Protein AF-A0A0R0BUF7-F1 (afdb_monomer_lite)

Foldseek 3Di:
DPPQFDAQVRLLVQLLVVCDQPQKDKDFQCSSGPPQFFKWAWADDCFTWTWTAGPNDTDIYTHHQQREEEPDPPDPFGRHGHMDGRGAMWMWGFPDDDSSGYIYITHDDPPPVVVVVPPPD

Structure (mmCIF, N/CA/C/O backbone):
data_AF-A0A0R0BUF7-F1
#
_entry.id   AF-A0A0R0BUF7-F1
#
loop_
_atom_site.group_PDB
_atom_site.id
_atom_site.type_symbol
_atom_site.label_atom_id
_atom_site.label_alt_id
_atom_site.label_comp_id
_atom_site.label_asym_id
_atom_site.label_entity_id
_atom_site.label_seq_id
_atom_site.pdbx_PDB_ins_code
_atom_site.Cartn_x
_atom_site.Cartn_y
_atom_site.Cartn_z
_atom_site.occupancy
_atom_site.B_iso_or_equiv
_atom_site.auth_seq_id
_atom_site.auth_comp_id
_atom_site.auth_asym_id
_atom_site.auth_atom_id
_atom_site.pdbx_PDB_model_num
ATOM 1 N N . MET A 1 1 ? -28.349 1.961 -2.307 1.00 34.19 1 MET A N 1
ATOM 2 C CA . MET A 1 1 ? -27.331 2.283 -3.328 1.00 34.19 1 MET A CA 1
ATOM 3 C C . MET A 1 1 ? -26.181 1.330 -3.087 1.00 34.19 1 MET A C 1
ATOM 5 O O . MET A 1 1 ? -25.738 1.258 -1.953 1.00 34.19 1 MET A O 1
ATOM 9 N N . SER A 1 2 ? -25.799 0.508 -4.063 1.00 35.16 2 SER A N 1
ATOM 10 C CA . SER A 1 2 ? -24.723 -0.471 -3.878 1.00 35.16 2 SER A CA 1
ATOM 11 C C . SER A 1 2 ? -23.388 0.262 -3.839 1.00 35.16 2 SER A C 1
ATOM 13 O O . SER A 1 2 ? -22.880 0.675 -4.879 1.00 35.16 2 SER A O 1
ATOM 15 N N . GLU A 1 3 ? -22.857 0.452 -2.638 1.00 39.28 3 GLU A N 1
ATOM 16 C CA . GLU A 1 3 ? -21.521 0.985 -2.388 1.00 39.28 3 GLU A CA 1
ATOM 17 C C . GLU A 1 3 ? -20.510 -0.084 -2.810 1.00 39.28 3 GLU A C 1
ATOM 19 O O . GLU A 1 3 ? -20.038 -0.894 -2.022 1.00 39.28 3 GLU A O 1
ATOM 24 N N . ARG A 1 4 ? -20.260 -0.174 -4.120 1.00 50.28 4 ARG A N 1
ATOM 25 C CA . ARG A 1 4 ? -19.144 -0.965 -4.634 1.00 50.28 4 ARG A CA 1
ATOM 26 C C . ARG A 1 4 ? -17.874 -0.305 -4.109 1.00 50.28 4 ARG A C 1
ATOM 28 O O . ARG A 1 4 ? -17.652 0.871 -4.384 1.00 50.28 4 ARG A O 1
ATOM 35 N N . GLY A 1 5 ? -17.067 -1.060 -3.364 1.00 54.12 5 GLY A N 1
ATOM 36 C CA . GLY A 1 5 ? -15.704 -0.660 -3.022 1.00 54.12 5 GLY A CA 1
ATOM 37 C C . GLY A 1 5 ? -14.903 -0.212 -4.256 1.00 54.12 5 GLY A C 1
ATOM 38 O O . GLY A 1 5 ? -15.312 -0.502 -5.386 1.00 54.12 5 GLY A O 1
ATOM 39 N N . PRO A 1 6 ? -13.787 0.512 -4.059 1.00 65.69 6 PRO A N 1
ATOM 40 C CA . PRO A 1 6 ? -13.044 1.123 -5.159 1.00 65.69 6 PRO A CA 1
ATOM 41 C C . PRO A 1 6 ? -12.616 0.056 -6.166 1.00 65.69 6 PRO A C 1
ATOM 43 O O . PRO A 1 6 ? -12.141 -0.998 -5.764 1.00 65.69 6 PRO A O 1
ATOM 46 N N . ASP A 1 7 ? -12.762 0.303 -7.469 1.00 80.38 7 ASP A N 1
ATOM 47 C CA . ASP A 1 7 ? -12.134 -0.570 -8.461 1.00 80.38 7 ASP A CA 1
ATOM 48 C C . ASP A 1 7 ? -10.599 -0.433 -8.412 1.00 80.38 7 ASP A C 1
ATOM 50 O O . ASP A 1 7 ? -10.050 0.539 -7.881 1.00 80.38 7 ASP A O 1
ATOM 54 N N . SER A 1 8 ? -9.886 -1.419 -8.965 1.00 84.75 8 SER A N 1
ATOM 55 C CA . SER A 1 8 ? -8.419 -1.471 -8.912 1.00 84.75 8 SER A CA 1
ATOM 56 C C . SER A 1 8 ? -7.742 -0.205 -9.454 1.00 84.75 8 SER A C 1
ATOM 58 O O . SER A 1 8 ? -6.700 0.189 -8.936 1.00 84.75 8 SER A O 1
ATOM 60 N N . ASN A 1 9 ? -8.305 0.442 -10.480 1.00 87.75 9 ASN A N 1
ATOM 61 C CA . ASN A 1 9 ? -7.702 1.631 -11.081 1.00 87.75 9 ASN A CA 1
ATOM 62 C C . ASN A 1 9 ? -7.892 2.857 -10.180 1.00 87.75 9 ASN A C 1
ATOM 64 O O . ASN A 1 9 ? -6.941 3.606 -9.956 1.00 87.75 9 ASN A O 1
ATOM 68 N N . GLY A 1 10 ? -9.089 3.026 -9.610 1.00 88.31 10 GLY A N 1
ATOM 69 C CA . GLY A 1 10 ? -9.360 4.067 -8.618 1.00 88.31 10 GLY A CA 1
ATOM 70 C C . GLY A 1 10 ? -8.433 3.964 -7.405 1.00 88.31 10 GLY A C 1
ATOM 71 O O . GLY A 1 10 ? -7.847 4.964 -6.990 1.00 88.31 10 GLY A O 1
ATOM 72 N N . PHE A 1 11 ? -8.214 2.747 -6.896 1.00 90.00 11 PHE A N 1
ATOM 73 C CA . PHE A 1 11 ? -7.291 2.522 -5.782 1.00 90.00 11 PHE A CA 1
ATOM 74 C C . PHE A 1 11 ? -5.840 2.896 -6.133 1.00 90.00 11 PHE A C 1
ATOM 76 O O . PHE A 1 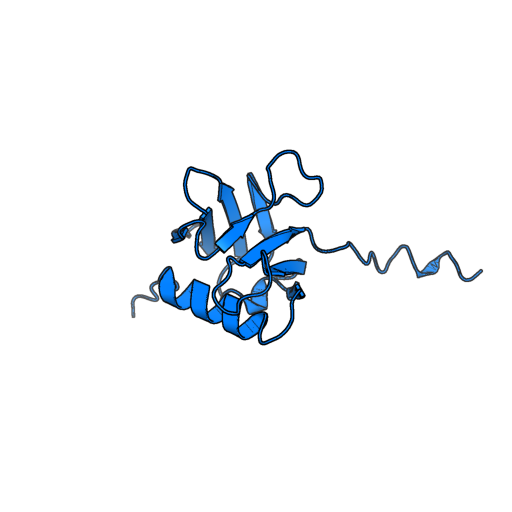11 ? -5.175 3.592 -5.369 1.00 90.00 11 PHE A O 1
ATOM 83 N N . VAL A 1 12 ? -5.349 2.506 -7.314 1.00 91.94 12 VAL A N 1
ATOM 84 C CA . VAL A 1 12 ? -3.993 2.867 -7.770 1.00 91.94 12 VAL A CA 1
ATOM 85 C C . VAL A 1 12 ? -3.818 4.383 -7.850 1.00 91.94 12 VAL A C 1
ATOM 87 O O . VAL A 1 12 ? -2.797 4.904 -7.397 1.00 91.94 12 VAL A O 1
ATOM 90 N N . GLN A 1 13 ? -4.799 5.098 -8.404 1.00 92.12 13 GLN A N 1
ATOM 91 C CA . GLN A 1 13 ? -4.742 6.558 -8.503 1.00 92.12 13 GLN A CA 1
ATOM 92 C C . GLN A 1 13 ? -4.738 7.221 -7.123 1.00 92.12 13 GLN A C 1
ATOM 94 O O . GLN A 1 13 ? -3.956 8.146 -6.901 1.00 92.12 13 GLN A O 1
ATOM 99 N N . GLN A 1 14 ? -5.526 6.706 -6.174 1.00 92.81 14 GLN A N 1
ATOM 100 C CA . GLN A 1 14 ? -5.506 7.176 -4.789 1.00 92.81 14 GLN A CA 1
ATOM 101 C C . GLN A 1 14 ? -4.119 6.995 -4.158 1.00 92.81 14 GLN A C 1
ATOM 103 O O . GLN A 1 14 ? -3.560 7.947 -3.618 1.00 92.81 14 GLN A O 1
ATOM 108 N N . VAL A 1 15 ? -3.509 5.812 -4.285 1.00 94.25 15 VAL A N 1
ATOM 109 C CA . VAL A 1 15 ? -2.160 5.541 -3.750 1.00 94.25 15 VAL A CA 1
ATOM 110 C C . VAL A 1 15 ? -1.113 6.467 -4.378 1.00 94.25 15 VAL A C 1
ATOM 112 O O . VAL A 1 15 ? -0.268 7.020 -3.671 1.00 94.25 15 VAL A O 1
ATOM 115 N N . ARG A 1 16 ? -1.182 6.692 -5.698 1.00 94.00 16 ARG A N 1
ATOM 116 C CA . ARG A 1 16 ? -0.297 7.635 -6.403 1.00 94.00 16 ARG A CA 1
ATOM 117 C C . ARG A 1 16 ? -0.495 9.072 -5.926 1.00 94.00 16 ARG A C 1
ATOM 119 O O . ARG A 1 16 ? 0.494 9.767 -5.720 1.00 94.00 16 ARG A O 1
ATOM 126 N N . SER A 1 17 ? -1.737 9.502 -5.720 1.00 94.62 17 SER A N 1
ATOM 127 C CA . SER A 1 17 ? -2.060 10.833 -5.195 1.00 94.62 17 SER A CA 1
ATOM 128 C C . SER A 1 17 ? -1.513 11.032 -3.779 1.00 94.62 17 SER A C 1
ATOM 130 O O . SER A 1 17 ? -0.885 12.052 -3.498 1.00 94.62 17 SER A O 1
ATOM 132 N N . VAL A 1 18 ? -1.667 10.027 -2.911 1.00 95.19 18 VAL A N 1
ATOM 133 C CA . VAL A 1 18 ? -1.154 10.049 -1.534 1.00 95.19 18 VAL A CA 1
ATOM 134 C C . VAL A 1 18 ? 0.375 10.111 -1.500 1.00 95.19 18 VAL A C 1
ATOM 136 O O . VAL A 1 18 ? 0.938 10.885 -0.720 1.00 95.19 18 VAL A O 1
ATOM 139 N N . LEU A 1 19 ? 1.065 9.345 -2.350 1.00 95.25 19 LEU A N 1
ATOM 140 C CA . LEU A 1 19 ? 2.523 9.429 -2.476 1.00 95.25 19 LEU A CA 1
ATOM 141 C C . LEU A 1 19 ? 2.966 10.782 -3.068 1.00 95.25 19 LEU A C 1
ATOM 143 O O . LEU A 1 19 ? 3.926 11.391 -2.590 1.00 95.25 19 LEU A O 1
ATOM 147 N N . GLY A 1 20 ? 2.247 11.272 -4.078 1.00 93.38 20 GLY A N 1
ATOM 148 C CA . GLY A 1 20 ? 2.548 12.509 -4.790 1.00 93.38 20 GLY A CA 1
ATOM 149 C C . GLY A 1 20 ? 3.893 12.452 -5.520 1.00 93.38 20 GLY A C 1
ATOM 150 O O . GLY A 1 20 ? 4.261 11.452 -6.146 1.00 93.38 20 GLY A O 1
ATOM 151 N N . GLU A 1 21 ? 4.652 13.543 -5.439 1.00 91.50 21 GLU A N 1
ATOM 152 C CA . GLU A 1 21 ? 5.984 13.648 -6.051 1.00 91.50 21 GLU A CA 1
ATOM 153 C C . GLU A 1 21 ? 7.083 12.974 -5.213 1.00 91.50 21 GLU A C 1
ATOM 155 O O . GLU A 1 21 ? 8.191 12.758 -5.702 1.00 91.50 21 GLU A O 1
ATOM 160 N N . GLN A 1 22 ? 6.776 12.578 -3.973 1.00 92.31 22 GLN A N 1
ATOM 161 C CA . GLN A 1 22 ? 7.747 11.980 -3.062 1.00 92.31 22 GLN A CA 1
ATOM 162 C C . GLN A 1 22 ? 8.190 10.593 -3.541 1.00 92.31 22 GLN A C 1
ATOM 164 O O . GLN A 1 22 ? 7.434 9.837 -4.153 1.00 92.31 22 GLN A O 1
ATOM 169 N N . THR A 1 23 ? 9.437 10.236 -3.241 1.00 92.38 23 THR A N 1
ATOM 170 C CA . THR A 1 23 ? 9.975 8.895 -3.515 1.00 92.38 23 THR A CA 1
ATOM 171 C C . THR A 1 23 ? 9.499 7.869 -2.495 1.00 92.38 23 THR A C 1
ATOM 173 O O . THR A 1 23 ? 9.387 6.690 -2.823 1.00 92.38 23 THR A O 1
ATOM 176 N N . GLN A 1 24 ? 9.190 8.311 -1.276 1.00 94.75 24 GLN A N 1
ATOM 177 C CA . GLN A 1 24 ? 8.582 7.501 -0.232 1.00 94.75 24 GLN A CA 1
ATOM 178 C C . GLN A 1 24 ? 7.738 8.356 0.710 1.00 94.75 24 GLN A C 1
ATOM 180 O O . GLN A 1 24 ? 8.009 9.545 0.873 1.00 94.75 24 GLN A O 1
ATOM 185 N N . ARG A 1 25 ? 6.742 7.744 1.347 1.00 95.12 25 ARG A N 1
ATOM 186 C CA . ARG A 1 25 ? 5.890 8.390 2.346 1.00 95.12 25 ARG A CA 1
ATOM 187 C C . ARG A 1 25 ? 5.278 7.351 3.279 1.00 95.12 25 ARG A C 1
ATOM 189 O O . ARG A 1 25 ? 4.765 6.343 2.806 1.00 95.12 25 ARG A O 1
ATOM 196 N N . GLU A 1 26 ? 5.283 7.617 4.580 1.00 95.56 26 GLU A N 1
ATOM 197 C CA . GLU A 1 26 ? 4.506 6.843 5.551 1.00 95.56 26 GLU A CA 1
ATOM 198 C C . GLU A 1 26 ? 3.151 7.517 5.789 1.00 95.56 26 GLU A C 1
ATOM 200 O O . GLU A 1 26 ? 3.075 8.733 5.980 1.00 95.56 26 GLU A O 1
ATOM 205 N N . VAL A 1 27 ? 2.075 6.735 5.736 1.00 93.88 27 VAL A N 1
ATOM 206 C CA . VAL A 1 27 ? 0.693 7.208 5.897 1.00 93.88 27 VAL A CA 1
ATOM 207 C C . VAL A 1 27 ? -0.145 6.171 6.637 1.00 93.88 27 VAL A C 1
ATOM 209 O O . VAL A 1 27 ? 0.142 4.980 6.520 1.00 93.88 27 VAL A O 1
ATOM 212 N N . PRO A 1 28 ? -1.190 6.581 7.372 1.00 92.62 28 PRO A N 1
ATOM 213 C CA . PRO A 1 28 ? -2.152 5.631 7.905 1.00 92.62 28 PRO A CA 1
ATOM 214 C C . PRO A 1 28 ? -2.937 4.993 6.754 1.00 92.62 28 PRO A C 1
ATOM 216 O O . PRO A 1 28 ? -3.255 5.657 5.761 1.00 92.62 28 PRO A O 1
ATOM 219 N N . VAL A 1 29 ? -3.288 3.715 6.891 1.00 91.19 29 VAL A N 1
ATOM 220 C CA . VAL A 1 29 ? -4.029 2.957 5.864 1.00 91.19 29 VAL A CA 1
ATOM 221 C C . VAL A 1 29 ? -5.359 3.624 5.499 1.00 91.19 29 VAL A C 1
ATOM 223 O O . VAL A 1 29 ? -5.763 3.602 4.336 1.00 91.19 29 VAL A O 1
ATOM 226 N N . SER A 1 30 ? -5.994 4.308 6.452 1.00 90.06 30 SER A N 1
ATOM 227 C CA . SER A 1 30 ? -7.202 5.120 6.241 1.00 90.06 30 SER A CA 1
ATOM 228 C C . SER A 1 30 ? -7.068 6.268 5.225 1.00 90.06 30 SER A C 1
ATOM 230 O O . SER A 1 30 ? -8.082 6.832 4.828 1.00 90.06 30 SER A O 1
ATOM 232 N N . GLN A 1 31 ? -5.858 6.629 4.779 1.00 91.88 31 GLN A N 1
ATOM 233 C CA . GLN A 1 31 ? -5.669 7.568 3.660 1.00 91.88 31 GLN A CA 1
ATOM 234 C C . GLN A 1 31 ? -5.672 6.884 2.285 1.00 91.88 31 GLN A C 1
ATOM 236 O O . GLN A 1 31 ? -5.839 7.555 1.265 1.00 91.88 31 GLN A O 1
ATOM 241 N N . LEU A 1 32 ? -5.467 5.566 2.233 1.00 90.69 32 LEU A N 1
ATOM 242 C CA . LEU A 1 32 ? -5.425 4.794 0.986 1.00 90.69 32 LEU A CA 1
ATOM 243 C C . LEU A 1 32 ? -6.799 4.265 0.593 1.00 90.69 32 LEU A C 1
ATOM 245 O O . LEU A 1 32 ? -7.096 4.110 -0.589 1.00 90.69 32 LEU A O 1
ATOM 249 N N . VAL A 1 33 ? -7.621 3.972 1.595 1.00 82.31 33 VAL A N 1
ATOM 250 C CA . VAL A 1 33 ? -8.955 3.405 1.447 1.00 82.31 33 VAL A CA 1
ATOM 251 C C . VAL A 1 33 ? -9.905 4.184 2.352 1.00 82.31 33 VAL A C 1
ATOM 253 O O . VAL A 1 33 ? -9.518 4.599 3.442 1.00 82.31 33 VAL A O 1
ATOM 256 N N . ASP A 1 34 ? -11.147 4.361 1.904 1.00 73.38 34 ASP A N 1
ATOM 257 C CA . ASP A 1 34 ? -12.214 5.055 2.628 1.00 73.38 34 ASP A CA 1
ATOM 258 C C . ASP A 1 34 ? -12.400 4.581 4.086 1.00 73.38 34 ASP A C 1
ATOM 260 O O . ASP A 1 34 ? -11.970 3.498 4.511 1.00 73.38 34 ASP A O 1
ATOM 264 N N . ALA A 1 35 ? -13.086 5.408 4.876 1.00 64.69 35 ALA A N 1
ATOM 265 C CA . ALA A 1 35 ? -13.284 5.185 6.284 1.00 64.69 35 ALA A CA 1
ATOM 266 C C . ALA A 1 35 ? -14.137 3.966 6.691 1.00 64.69 35 ALA A C 1
ATOM 268 O O . ALA A 1 35 ? -14.241 3.658 7.878 1.00 64.69 35 ALA A O 1
ATOM 269 N N . ARG A 1 36 ? -14.698 3.247 5.722 1.00 76.19 36 ARG A N 1
ATOM 270 C CA . ARG A 1 36 ? -15.620 2.133 5.962 1.00 76.19 36 ARG A CA 1
ATOM 271 C C . ARG A 1 36 ? -14.987 0.750 6.132 1.00 76.19 36 ARG A C 1
ATOM 273 O O . ARG A 1 36 ? -15.640 -0.152 6.633 1.00 76.19 36 ARG A O 1
ATOM 280 N N . TRP A 1 37 ? -13.725 0.573 5.753 1.00 79.19 37 TRP A N 1
ATOM 281 C CA . TRP A 1 37 ? -13.046 -0.733 5.768 1.00 79.19 37 TRP A CA 1
ATOM 282 C C . TRP A 1 37 ? -12.292 -0.964 7.064 1.00 79.19 37 TRP A C 1
ATOM 284 O O . TRP A 1 37 ? -11.590 -0.064 7.486 1.00 79.19 37 TRP A O 1
ATOM 294 N N . GLU A 1 38 ? -12.352 -2.144 7.659 1.00 82.25 38 GLU A N 1
ATOM 295 C CA . GLU A 1 38 ? -11.648 -2.504 8.896 1.00 82.25 38 GLU A CA 1
ATOM 296 C C . GLU A 1 38 ? -10.193 -2.907 8.642 1.00 82.25 38 GLU A C 1
ATOM 298 O O . GLU A 1 38 ? -9.293 -2.466 9.355 1.00 82.25 38 GLU A O 1
ATOM 303 N N . GLN A 1 39 ? -9.949 -3.712 7.604 1.00 88.75 39 GLN A N 1
ATOM 304 C CA . GLN A 1 39 ? -8.625 -4.270 7.325 1.00 88.75 39 GLN A CA 1
ATOM 305 C C . GLN A 1 39 ? -8.274 -4.225 5.839 1.00 88.75 39 GLN A C 1
ATOM 307 O O . GLN A 1 39 ? -9.131 -4.423 4.975 1.00 88.75 39 GLN A O 1
ATOM 312 N N . LEU A 1 40 ? -6.984 -4.030 5.562 1.00 91.06 40 LEU A N 1
ATOM 313 C CA . LEU A 1 40 ? -6.369 -4.154 4.245 1.00 91.06 40 LEU A CA 1
ATOM 314 C C . LEU A 1 40 ? -5.324 -5.273 4.282 1.00 91.06 40 LEU A C 1
ATOM 316 O O . LEU A 1 40 ? -4.231 -5.081 4.814 1.00 91.06 40 LEU A O 1
ATOM 320 N N . CYS A 1 41 ? -5.644 -6.431 3.703 1.00 92.69 41 CYS A N 1
ATOM 321 C CA . CYS A 1 41 ? -4.707 -7.552 3.595 1.00 92.69 41 CYS A CA 1
ATOM 322 C C . CYS A 1 41 ? -4.039 -7.606 2.229 1.00 92.69 41 CYS A C 1
ATOM 324 O O . CYS A 1 41 ? -4.714 -7.463 1.211 1.00 92.69 41 CYS A O 1
ATOM 326 N N . MET A 1 42 ? -2.735 -7.862 2.201 1.00 93.94 42 MET A N 1
ATOM 327 C CA . MET A 1 42 ? -1.926 -7.853 0.986 1.00 93.94 42 MET A CA 1
ATOM 328 C C . MET A 1 42 ? -1.367 -9.245 0.722 1.00 93.94 42 MET A C 1
ATOM 330 O O . MET A 1 42 ? -0.823 -9.886 1.616 1.00 93.94 42 MET A O 1
ATOM 334 N N . HIS A 1 43 ? -1.489 -9.714 -0.516 1.00 92.88 43 HIS A N 1
ATOM 335 C CA . HIS A 1 43 ? -0.934 -10.996 -0.937 1.00 92.88 43 HIS A CA 1
ATOM 336 C C . HIS A 1 43 ? -0.253 -10.867 -2.288 1.00 92.88 43 HIS A C 1
ATOM 338 O O . HIS A 1 43 ? -0.783 -10.243 -3.212 1.00 92.88 43 HIS A O 1
ATOM 344 N N . ARG A 1 44 ? 0.908 -11.499 -2.406 1.00 89.81 44 ARG A N 1
ATOM 345 C CA . ARG A 1 44 ? 1.677 -11.593 -3.635 1.00 89.81 44 ARG A CA 1
ATOM 346 C C . ARG A 1 44 ? 1.366 -12.924 -4.325 1.00 89.81 44 ARG A C 1
ATOM 348 O O . ARG A 1 44 ? 1.920 -13.958 -3.978 1.00 89.81 44 ARG A O 1
ATOM 355 N N . ASP A 1 45 ? 0.497 -12.903 -5.334 1.00 82.88 45 ASP A N 1
ATOM 356 C CA . ASP A 1 45 ? -0.010 -14.109 -6.014 1.00 82.88 45 ASP A CA 1
ATOM 357 C C . ASP A 1 45 ? 0.098 -14.035 -7.549 1.00 82.88 45 ASP A C 1
ATOM 359 O O . ASP A 1 45 ? -0.851 -14.283 -8.287 1.00 82.88 45 ASP A O 1
ATOM 363 N N . GLY A 1 46 ? 1.261 -13.622 -8.064 1.00 78.50 46 GLY A N 1
ATOM 364 C CA . GLY A 1 46 ? 1.415 -13.259 -9.486 1.00 78.50 46 GLY A CA 1
ATOM 365 C C . GLY A 1 46 ? 0.815 -11.884 -9.828 1.00 78.50 46 GLY A C 1
ATOM 366 O O . GLY A 1 46 ? 1.119 -11.317 -10.877 1.00 78.50 46 GLY A O 1
ATOM 367 N N . SER A 1 47 ? 0.044 -11.318 -8.899 1.00 85.00 47 SER A N 1
ATOM 368 C CA . SER A 1 47 ? -0.394 -9.928 -8.816 1.00 85.00 47 SER A CA 1
ATOM 369 C C . SER A 1 47 ? -0.359 -9.462 -7.356 1.00 85.00 47 SER A C 1
ATOM 371 O O . SER A 1 47 ? -0.086 -10.262 -6.458 1.00 85.00 47 SER A O 1
ATOM 373 N N . LEU A 1 48 ? -0.599 -8.175 -7.102 1.00 88.56 48 LEU A N 1
ATOM 374 C CA . LEU A 1 48 ? -0.903 -7.720 -5.752 1.00 88.56 48 LEU A CA 1
ATOM 375 C C . LEU A 1 48 ? -2.409 -7.862 -5.543 1.00 88.56 48 LEU A C 1
ATOM 377 O O . LEU A 1 48 ? -3.197 -7.105 -6.115 1.00 88.56 48 LEU A O 1
ATOM 381 N N . THR A 1 49 ? -2.794 -8.834 -4.725 1.00 90.75 49 THR A N 1
ATOM 382 C CA . THR A 1 49 ? -4.171 -8.998 -4.271 1.00 90.75 49 THR A CA 1
ATOM 383 C C . THR A 1 49 ? -4.358 -8.250 -2.956 1.00 90.75 49 THR A C 1
ATOM 385 O O . THR A 1 49 ? -3.671 -8.521 -1.973 1.00 90.75 49 THR A O 1
ATOM 388 N N . LEU A 1 50 ? -5.312 -7.322 -2.940 1.00 89.06 50 LEU A N 1
ATOM 389 C CA . LEU A 1 50 ? -5.714 -6.543 -1.778 1.00 89.06 50 LEU A CA 1
ATOM 390 C C . LEU A 1 50 ? -7.102 -6.992 -1.338 1.00 89.06 50 LEU A C 1
ATOM 392 O O . LEU A 1 50 ? -8.045 -6.967 -2.129 1.00 89.06 50 LEU A O 1
ATOM 396 N N . ASN A 1 51 ? -7.230 -7.399 -0.082 1.00 90.12 51 ASN A N 1
ATOM 397 C CA . ASN A 1 51 ? -8.514 -7.732 0.515 1.00 90.12 51 ASN A CA 1
ATOM 398 C C . ASN A 1 51 ? -8.912 -6.623 1.470 1.00 90.12 51 ASN A C 1
ATOM 400 O O . ASN A 1 51 ? -8.262 -6.421 2.492 1.00 90.12 51 ASN A O 1
ATOM 404 N N . LEU A 1 52 ? -9.979 -5.932 1.109 1.00 88.25 52 LEU A N 1
ATOM 405 C CA . LEU A 1 52 ? -10.635 -4.941 1.934 1.00 88.25 52 LEU A CA 1
ATOM 406 C C . LEU A 1 52 ? -11.764 -5.641 2.692 1.00 88.25 52 LEU A C 1
ATOM 408 O O . LEU A 1 52 ? -12.637 -6.241 2.060 1.00 88.25 52 LEU A O 1
ATOM 412 N N . ILE A 1 53 ? -11.717 -5.621 4.022 1.00 86.19 53 ILE A N 1
ATOM 413 C CA . ILE A 1 53 ? -12.722 -6.266 4.880 1.00 86.19 53 ILE A CA 1
ATOM 414 C C . ILE A 1 53 ? -13.591 -5.179 5.525 1.00 86.19 53 ILE A C 1
ATOM 416 O O . ILE A 1 53 ? -13.047 -4.323 6.211 1.00 86.19 53 ILE A O 1
ATOM 420 N N . GLU A 1 54 ? -14.904 -5.170 5.285 1.00 85.56 54 GLU A N 1
ATOM 421 C CA . GLU A 1 54 ? -15.904 -4.267 5.900 1.00 85.56 54 GLU A CA 1
ATOM 422 C C . GLU A 1 54 ? -17.016 -5.128 6.507 1.00 85.56 54 GLU A C 1
ATOM 424 O O . GLU A 1 54 ? -17.715 -5.795 5.750 1.00 85.56 54 GLU A O 1
ATOM 429 N N . LEU A 1 55 ? -17.212 -5.126 7.835 1.00 80.00 55 LEU A N 1
ATOM 430 C CA . LEU A 1 55 ? -18.320 -5.846 8.493 1.00 80.00 55 LEU A CA 1
ATOM 431 C C . LEU A 1 55 ? -18.465 -7.309 8.006 1.00 80.00 55 LEU A C 1
ATOM 433 O O . LEU A 1 55 ? -19.548 -7.734 7.597 1.00 80.00 55 LEU A O 1
ATOM 437 N N . ASP A 1 56 ? -17.350 -8.046 7.962 1.00 70.50 56 ASP A N 1
ATOM 438 C CA . ASP A 1 56 ? -17.217 -9.411 7.412 1.00 70.50 56 ASP A CA 1
ATOM 439 C C . ASP A 1 56 ? -17.428 -9.571 5.888 1.00 70.50 56 ASP A C 1
ATOM 441 O O . ASP A 1 56 ? -17.329 -10.678 5.348 1.00 70.50 56 ASP A O 1
ATOM 445 N N . GLN A 1 57 ? -17.659 -8.489 5.143 1.00 82.25 57 GLN A N 1
ATOM 446 C CA . GLN A 1 57 ? -17.667 -8.500 3.680 1.00 82.25 57 GLN A CA 1
ATOM 447 C C . GLN A 1 57 ? -16.257 -8.303 3.136 1.00 82.25 57 GLN A C 1
ATOM 449 O O . GLN A 1 57 ? -15.568 -7.334 3.449 1.00 82.25 57 GLN A O 1
ATOM 454 N N . ARG A 1 58 ? -15.829 -9.227 2.273 1.00 85.25 58 ARG A N 1
ATOM 455 C CA . ARG A 1 58 ? -14.518 -9.182 1.624 1.00 85.25 58 ARG A CA 1
ATOM 456 C C . ARG A 1 58 ? -14.632 -8.663 0.202 1.00 85.25 58 ARG A C 1
ATOM 458 O O . ARG A 1 58 ? -15.268 -9.285 -0.648 1.00 85.25 58 ARG A O 1
ATOM 465 N N . HIS A 1 59 ? -13.907 -7.591 -0.077 1.00 86.19 59 HIS A N 1
ATOM 466 C CA . HIS A 1 59 ? -13.757 -7.030 -1.410 1.00 86.19 59 HIS A CA 1
ATOM 467 C C . HIS A 1 59 ? -12.326 -7.236 -1.888 1.00 86.19 59 HIS A C 1
ATOM 469 O O . HIS A 1 59 ? -11.366 -6.869 -1.214 1.00 86.19 59 HIS A O 1
ATOM 475 N N . VAL A 1 60 ? -12.191 -7.873 -3.048 1.00 88.31 60 VAL A N 1
ATOM 476 C CA . VAL A 1 60 ? -10.896 -8.282 -3.595 1.00 88.31 60 VAL A CA 1
ATOM 477 C C . VAL A 1 60 ? -10.521 -7.361 -4.745 1.00 88.31 60 VAL A C 1
ATOM 479 O O . VAL A 1 60 ? -11.227 -7.314 -5.753 1.00 88.31 60 VAL A O 1
ATOM 482 N N . LEU A 1 61 ? -9.384 -6.683 -4.618 1.00 88.81 61 LEU A N 1
ATOM 483 C CA . LEU A 1 61 ? -8.779 -5.894 -5.685 1.00 88.81 61 LEU A CA 1
ATOM 484 C C . LEU A 1 61 ? -7.514 -6.588 -6.153 1.00 88.81 61 LEU A C 1
ATOM 486 O O . LEU A 1 61 ? -6.586 -6.795 -5.378 1.00 88.81 61 LEU A O 1
ATOM 490 N N . ARG A 1 62 ? -7.470 -6.936 -7.437 1.00 90.38 62 ARG A N 1
ATOM 491 C CA . ARG A 1 62 ? -6.245 -7.425 -8.069 1.00 90.38 62 ARG A CA 1
ATOM 492 C C . ARG A 1 62 ? -5.597 -6.290 -8.830 1.00 90.38 62 ARG A C 1
ATOM 494 O O . ARG A 1 62 ? -6.237 -5.678 -9.690 1.00 90.38 62 ARG A O 1
ATOM 501 N N . VAL A 1 63 ? -4.339 -6.023 -8.513 1.00 89.81 63 VAL A N 1
ATOM 502 C CA . VAL A 1 63 ? -3.547 -4.963 -9.128 1.00 89.81 63 VAL A CA 1
ATOM 503 C C . VAL A 1 63 ? -2.280 -5.571 -9.735 1.00 89.81 63 VAL A C 1
ATOM 505 O O . VAL A 1 63 ? -1.590 -6.343 -9.069 1.00 89.81 63 VAL A O 1
ATOM 508 N N . PRO A 1 64 ? -1.934 -5.251 -10.993 1.00 88.81 64 PRO A N 1
ATOM 509 C CA . PRO A 1 64 ? -0.685 -5.720 -11.586 1.00 88.81 64 PRO A CA 1
ATOM 510 C C . PRO A 1 64 ? 0.543 -5.184 -10.836 1.00 88.81 64 PRO A C 1
ATOM 512 O O . PRO A 1 64 ? 0.586 -4.003 -10.488 1.00 88.81 64 PRO A O 1
ATOM 515 N N . PHE A 1 65 ? 1.598 -5.999 -10.709 1.00 86.44 65 PHE A N 1
ATOM 516 C CA . PHE A 1 65 ? 2.865 -5.575 -10.086 1.00 86.44 65 PHE A CA 1
ATOM 517 C C . PHE A 1 65 ? 3.553 -4.398 -10.782 1.00 86.44 65 PHE A C 1
ATOM 519 O O . PHE A 1 65 ? 4.349 -3.700 -10.164 1.00 86.44 65 PHE A O 1
ATOM 526 N N . GLY A 1 66 ? 3.226 -4.144 -12.053 1.00 89.00 66 GLY A N 1
ATOM 527 C CA . GLY A 1 66 ? 3.680 -2.950 -12.768 1.00 89.00 66 GLY A CA 1
ATOM 528 C C . GLY A 1 66 ? 3.097 -1.638 -12.226 1.00 89.00 66 GLY A C 1
ATOM 529 O O . GLY A 1 66 ? 3.563 -0.573 -12.612 1.00 89.00 66 GLY A O 1
ATOM 530 N N . GLN A 1 67 ? 2.089 -1.696 -11.351 1.00 92.38 67 GLN A N 1
ATOM 531 C CA . GLN A 1 67 ? 1.461 -0.521 -10.749 1.00 92.38 67 GLN A CA 1
ATOM 532 C C . GLN A 1 67 ? 1.687 -0.485 -9.240 1.00 92.38 67 GLN A C 1
ATOM 534 O O . GLN A 1 67 ? 2.234 0.496 -8.745 1.00 92.38 67 GLN A O 1
ATOM 539 N N . LEU A 1 68 ? 1.314 -1.552 -8.525 1.00 93.62 68 LEU A N 1
ATOM 540 C CA . LEU A 1 68 ? 1.492 -1.681 -7.077 1.00 93.62 68 LEU A CA 1
ATOM 541 C C . LEU A 1 68 ? 2.062 -3.060 -6.736 1.00 93.62 68 LEU A C 1
ATOM 543 O O . LEU A 1 68 ? 1.701 -4.055 -7.359 1.00 93.62 68 LEU A O 1
ATOM 547 N N . THR A 1 69 ? 2.913 -3.137 -5.721 1.00 93.94 69 THR A N 1
ATOM 548 C CA . THR A 1 69 ? 3.482 -4.394 -5.215 1.00 93.94 69 THR A CA 1
ATOM 549 C C . THR A 1 69 ? 3.745 -4.295 -3.714 1.00 93.94 69 THR A C 1
ATOM 551 O O . THR A 1 69 ? 3.674 -3.217 -3.140 1.00 93.94 69 THR A O 1
ATOM 554 N N . VAL A 1 70 ? 4.088 -5.408 -3.078 1.00 94.00 70 VAL A N 1
ATOM 555 C CA . VAL A 1 70 ? 4.754 -5.435 -1.766 1.00 94.00 70 VAL A CA 1
ATOM 556 C C . VAL A 1 70 ? 6.235 -5.755 -1.948 1.00 94.00 70 VAL A C 1
ATOM 558 O O . VAL A 1 70 ? 6.644 -6.216 -3.022 1.00 94.00 70 VAL A O 1
ATOM 561 N N . SER A 1 71 ? 7.038 -5.493 -0.917 1.00 89.25 71 SER A N 1
ATOM 562 C CA . SER A 1 71 ? 8.424 -5.969 -0.865 1.00 89.25 71 SER A CA 1
ATOM 563 C C . SER A 1 71 ? 8.502 -7.499 -0.901 1.00 89.25 71 SER A C 1
ATOM 565 O O . SER A 1 71 ? 7.541 -8.184 -0.549 1.00 89.25 71 SER A O 1
ATOM 567 N N . ASP A 1 72 ? 9.647 -8.031 -1.345 1.00 85.12 72 ASP A N 1
ATOM 568 C CA . ASP A 1 72 ? 9.899 -9.478 -1.418 1.00 85.12 72 ASP A CA 1
ATOM 569 C C . ASP A 1 72 ? 9.529 -10.168 -0.099 1.00 85.12 72 ASP A C 1
ATOM 571 O O . ASP A 1 72 ? 9.785 -9.608 0.961 1.00 85.12 72 ASP A O 1
ATOM 575 N N . SER A 1 73 ? 8.928 -11.359 -0.147 1.00 84.69 73 SER A N 1
ATOM 576 C CA . SER A 1 73 ? 8.436 -12.071 1.041 1.00 84.69 73 SER A CA 1
ATOM 577 C C . SER A 1 73 ? 9.533 -12.399 2.061 1.00 84.69 73 SER A C 1
ATOM 579 O O . SER A 1 73 ? 9.233 -12.630 3.227 1.00 84.69 73 SER A O 1
ATOM 581 N N . MET A 1 74 ? 10.804 -12.423 1.645 1.00 86.25 74 MET A N 1
ATOM 582 C CA . MET A 1 74 ? 11.949 -12.592 2.547 1.00 86.25 74 MET A CA 1
ATOM 583 C C . MET A 1 74 ? 12.420 -11.273 3.181 1.00 86.25 74 MET A C 1
ATOM 585 O O . MET A 1 74 ? 13.265 -11.290 4.074 1.00 86.25 74 MET A O 1
ATOM 589 N N . SER A 1 75 ? 11.910 -10.127 2.720 1.00 88.19 75 SER A N 1
ATOM 590 C CA . SER A 1 75 ? 12.226 -8.817 3.286 1.00 88.19 75 SER A CA 1
ATOM 591 C C . SER A 1 75 ? 11.559 -8.646 4.655 1.00 88.19 75 SER A C 1
ATOM 593 O O . SER A 1 75 ? 10.363 -8.923 4.778 1.00 88.19 75 SER A O 1
ATOM 595 N N . PRO A 1 76 ? 12.267 -8.115 5.670 1.00 87.38 76 PRO A N 1
ATOM 596 C CA . PRO A 1 76 ? 11.672 -7.826 6.979 1.00 87.38 76 PRO A CA 1
ATOM 597 C C . PRO A 1 76 ? 10.531 -6.799 6.905 1.00 87.38 76 PRO A C 1
ATOM 599 O O . PRO A 1 76 ? 9.637 -6.804 7.750 1.00 87.38 76 PRO A O 1
ATOM 602 N N . ASP A 1 77 ? 10.530 -5.962 5.866 1.00 91.06 77 ASP A N 1
ATOM 603 C CA . ASP A 1 77 ? 9.510 -4.937 5.642 1.00 91.06 77 ASP A CA 1
ATOM 604 C C . ASP A 1 77 ? 8.340 -5.447 4.781 1.00 91.06 77 ASP A C 1
ATOM 606 O O . ASP A 1 77 ? 7.466 -4.665 4.394 1.00 91.06 77 ASP A O 1
ATOM 610 N N . SER A 1 78 ? 8.322 -6.736 4.425 1.00 92.62 78 SER A N 1
ATOM 611 C CA . SER A 1 78 ? 7.263 -7.297 3.590 1.00 92.62 78 SER A CA 1
ATOM 612 C C . SER A 1 78 ? 5.921 -7.319 4.314 1.00 92.62 78 SER A C 1
ATOM 614 O O . SER A 1 78 ? 5.820 -7.667 5.494 1.00 92.62 78 SER A O 1
ATOM 616 N N . LEU A 1 79 ? 4.882 -6.984 3.555 1.00 94.62 79 LEU A N 1
ATOM 617 C CA . LEU A 1 79 ? 3.483 -7.091 3.959 1.00 94.62 79 LEU A CA 1
ATOM 618 C C . LEU A 1 79 ? 2.776 -8.261 3.260 1.00 94.62 79 LEU A C 1
ATOM 620 O O . LEU A 1 79 ? 1.559 -8.387 3.364 1.00 94.62 79 LEU A O 1
ATOM 624 N N . ASP A 1 80 ? 3.511 -9.119 2.544 1.00 94.75 80 ASP A N 1
ATOM 625 C CA . ASP A 1 80 ? 2.928 -10.304 1.917 1.00 94.75 80 ASP A CA 1
ATOM 626 C C . ASP A 1 80 ? 2.340 -11.254 2.972 1.00 94.75 80 ASP A C 1
ATOM 628 O O . ASP A 1 80 ? 3.016 -11.655 3.922 1.00 94.75 80 ASP A O 1
ATOM 632 N N . GLY A 1 81 ? 1.061 -11.592 2.822 1.00 91.38 81 GLY A N 1
ATOM 633 C CA . GLY A 1 81 ? 0.322 -12.415 3.773 1.00 91.38 81 GLY A CA 1
ATOM 634 C C . GLY A 1 81 ? -0.149 -11.673 5.024 1.00 91.38 81 GLY A C 1
ATOM 635 O O . GLY A 1 81 ? -0.636 -12.325 5.946 1.00 91.38 81 GLY A O 1
ATOM 636 N N . GLN A 1 82 ? -0.018 -10.345 5.080 1.00 92.25 82 GLN A N 1
ATOM 637 C CA . GLN A 1 82 ? -0.334 -9.552 6.267 1.00 92.25 82 GLN A CA 1
ATOM 638 C C . GLN A 1 82 ? -1.520 -8.619 6.041 1.00 92.25 82 GLN A C 1
ATOM 640 O O . GLN A 1 82 ? -1.788 -8.182 4.922 1.00 92.25 82 GLN A O 1
ATOM 645 N N . CYS A 1 83 ? -2.214 -8.308 7.135 1.00 92.31 83 CYS A N 1
ATOM 646 C CA . CYS A 1 83 ? -3.314 -7.355 7.178 1.00 92.31 83 CYS A CA 1
ATOM 647 C C . CYS A 1 83 ? -2.919 -6.158 8.030 1.00 92.31 83 CYS A C 1
ATOM 649 O O . CYS A 1 83 ? -2.375 -6.341 9.116 1.00 92.31 83 CYS A O 1
ATOM 651 N N . LEU A 1 84 ? -3.229 -4.963 7.538 1.00 92.19 84 LEU A N 1
ATOM 652 C CA . LEU A 1 84 ? -3.116 -3.729 8.298 1.00 92.19 84 LEU A CA 1
ATOM 653 C C . LEU A 1 84 ? -4.507 -3.214 8.673 1.00 92.19 84 LEU A C 1
ATOM 655 O O . LEU A 1 84 ? -5.429 -3.245 7.852 1.00 92.19 84 LEU A O 1
ATOM 659 N N . GLN A 1 85 ? -4.640 -2.731 9.901 1.00 91.12 85 GLN A N 1
ATOM 660 C CA . GLN A 1 85 ? -5.785 -1.980 10.397 1.00 91.12 85 GLN A CA 1
ATOM 661 C C . GLN A 1 85 ? -5.772 -0.550 9.848 1.00 91.12 85 GLN A C 1
ATOM 663 O O . GLN A 1 85 ? -4.774 -0.046 9.334 1.00 91.12 85 GLN A O 1
ATOM 668 N N . ARG A 1 86 ? -6.906 0.132 9.987 1.00 88.81 86 ARG A N 1
ATOM 669 C CA . ARG A 1 86 ? -7.141 1.497 9.481 1.00 88.81 86 ARG A CA 1
ATOM 670 C C . ARG A 1 86 ? -6.160 2.550 10.000 1.00 88.81 86 ARG A C 1
ATOM 672 O O . ARG A 1 86 ? -5.847 3.508 9.285 1.00 88.81 86 ARG A O 1
ATOM 679 N N . ASP A 1 87 ? -5.778 2.423 11.262 1.00 88.19 87 ASP A N 1
ATOM 680 C CA . ASP A 1 87 ? -4.911 3.338 12.002 1.00 88.19 87 ASP A CA 1
ATOM 681 C C . ASP A 1 87 ? -3.435 2.936 11.939 1.00 88.19 87 ASP A C 1
ATOM 683 O O . ASP A 1 87 ? -2.566 3.743 12.270 1.00 88.19 87 ASP A O 1
ATOM 687 N N . GLU A 1 88 ? -3.137 1.730 11.454 1.00 91.12 88 GLU A N 1
ATOM 688 C CA . GLU A 1 88 ? -1.766 1.309 11.219 1.00 91.12 88 GLU A CA 1
ATOM 689 C C . GLU A 1 88 ? -1.127 2.107 10.082 1.00 91.12 88 GLU A C 1
ATOM 691 O O . GLU A 1 88 ? -1.764 2.511 9.102 1.00 91.12 88 GLU A O 1
ATOM 696 N N . MET A 1 89 ? 0.175 2.334 10.234 1.00 93.38 89 MET A N 1
ATOM 697 C CA . MET A 1 89 ? 0.985 3.053 9.265 1.00 93.38 89 MET A CA 1
ATOM 698 C C . MET A 1 89 ? 1.538 2.088 8.219 1.00 93.38 89 MET A C 1
ATOM 700 O O . MET A 1 89 ? 1.998 0.988 8.530 1.00 93.38 89 MET A O 1
ATOM 704 N N . VAL A 1 90 ? 1.566 2.543 6.972 1.00 94.75 90 VAL A N 1
ATOM 705 C CA . VAL A 1 90 ? 2.195 1.852 5.848 1.00 94.75 90 VAL A CA 1
ATOM 706 C C . VAL A 1 90 ? 3.169 2.786 5.148 1.00 94.75 90 VAL A C 1
ATOM 708 O O . VAL A 1 90 ? 2.886 3.973 4.962 1.00 94.75 90 VAL A O 1
ATOM 711 N N . ARG A 1 91 ? 4.327 2.255 4.752 1.00 96.19 91 ARG A N 1
ATOM 712 C CA . ARG A 1 91 ? 5.291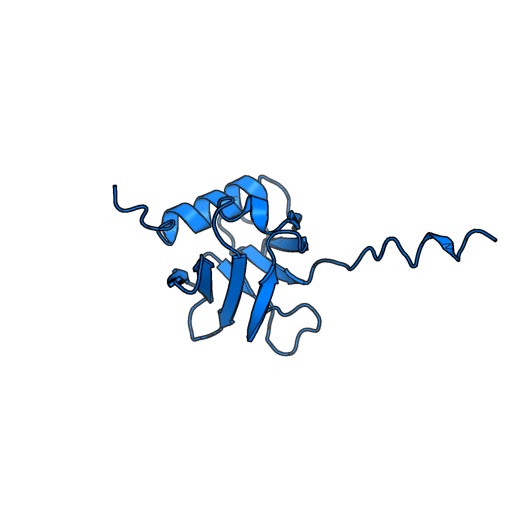 2.971 3.922 1.00 96.19 91 ARG A CA 1
ATOM 713 C C . ARG A 1 91 ? 4.984 2.694 2.457 1.00 96.19 91 ARG A C 1
ATOM 715 O O . ARG A 1 91 ? 5.022 1.554 2.001 1.00 96.19 91 ARG A O 1
ATOM 722 N N . LEU A 1 92 ? 4.703 3.756 1.716 1.00 95.75 92 LEU A N 1
ATOM 723 C CA . LEU A 1 92 ? 4.661 3.756 0.262 1.00 95.75 92 LEU A CA 1
ATOM 724 C C . LEU A 1 92 ? 6.034 4.147 -0.262 1.00 95.75 92 LEU A C 1
ATOM 726 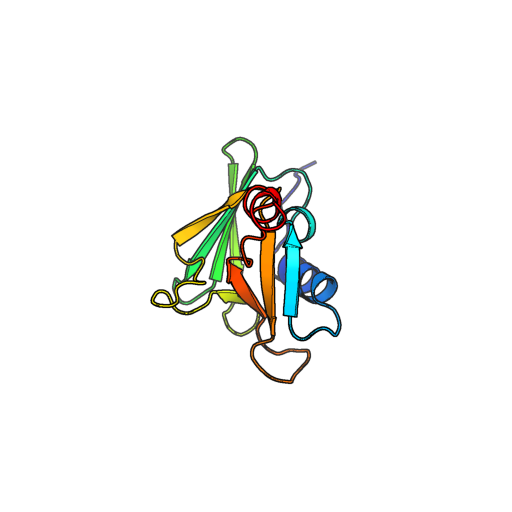O O . LEU A 1 92 ? 6.587 5.156 0.176 1.00 95.75 92 LEU A O 1
ATOM 730 N N . ARG A 1 93 ? 6.569 3.406 -1.229 1.00 95.50 93 ARG A N 1
ATOM 731 C CA . ARG A 1 93 ? 7.849 3.735 -1.861 1.00 95.50 93 ARG A CA 1
ATOM 732 C C . ARG A 1 93 ? 7.806 3.505 -3.360 1.00 95.50 93 ARG A C 1
ATOM 734 O O . ARG A 1 93 ? 7.381 2.456 -3.826 1.00 95.50 93 ARG A O 1
ATOM 741 N N . ARG A 1 94 ? 8.296 4.461 -4.137 1.00 95.25 94 ARG A N 1
ATOM 742 C CA . ARG A 1 94 ? 8.437 4.326 -5.586 1.00 95.25 94 ARG A CA 1
ATOM 743 C C . ARG A 1 94 ? 9.590 3.370 -5.912 1.00 95.25 94 ARG A C 1
ATOM 745 O O . ARG A 1 94 ? 10.713 3.543 -5.435 1.00 95.25 94 ARG A O 1
ATOM 752 N N . HIS A 1 95 ? 9.327 2.357 -6.731 1.00 91.06 95 HIS A N 1
ATOM 753 C CA . HIS A 1 95 ? 10.338 1.425 -7.224 1.00 91.06 95 HIS A CA 1
ATOM 754 C C . HIS A 1 95 ? 11.069 2.034 -8.431 1.00 91.06 95 HIS A C 1
ATOM 756 O O . HIS A 1 95 ? 10.808 1.680 -9.578 1.00 91.06 95 HIS A O 1
ATOM 762 N N . GLY A 1 96 ? 11.992 2.962 -8.171 1.00 83.62 96 GLY A N 1
ATOM 763 C CA . GLY A 1 96 ? 12.793 3.644 -9.194 1.00 83.62 96 GLY A CA 1
ATOM 764 C C . GLY A 1 96 ? 12.445 5.128 -9.348 1.00 83.62 96 GLY A C 1
ATOM 765 O O . GLY A 1 96 ? 11.806 5.722 -8.483 1.00 83.62 96 GLY A O 1
ATOM 766 N N . ASN A 1 97 ? 12.882 5.734 -10.457 1.00 76.62 97 ASN A N 1
ATOM 767 C CA . ASN A 1 97 ? 12.926 7.198 -10.609 1.00 76.62 97 ASN A CA 1
ATOM 768 C C . ASN A 1 97 ? 11.766 7.803 -11.430 1.00 76.62 97 ASN A C 1
ATOM 770 O O . ASN A 1 97 ? 11.727 9.015 -11.612 1.00 76.62 97 ASN A O 1
ATOM 774 N N . GLY A 1 98 ? 10.837 6.993 -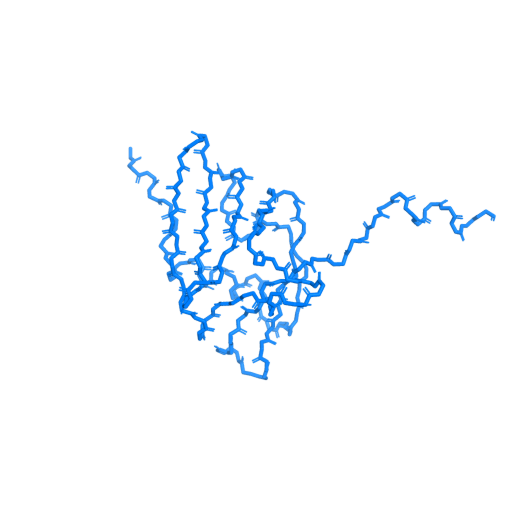11.951 1.00 82.00 98 GLY A N 1
ATOM 775 C CA . GLY A 1 98 ? 9.735 7.466 -12.803 1.00 82.00 98 GLY A CA 1
ATOM 776 C C . GLY A 1 98 ? 8.422 7.657 -12.045 1.00 82.00 98 GLY A C 1
ATOM 777 O O . GLY A 1 98 ? 8.079 6.832 -11.205 1.00 82.00 98 GLY A O 1
ATOM 778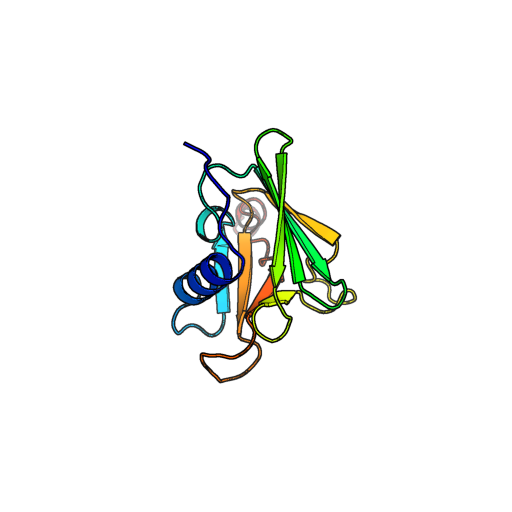 N N . MET A 1 99 ? 7.641 8.689 -12.377 1.00 79.56 99 MET A N 1
ATOM 779 C CA . MET A 1 99 ? 6.322 8.926 -11.759 1.00 79.56 99 MET A CA 1
ATOM 780 C C . MET A 1 99 ? 5.362 7.739 -11.923 1.00 79.56 99 MET A C 1
ATOM 782 O O . MET A 1 99 ? 4.587 7.453 -11.010 1.00 79.56 99 MET A O 1
ATOM 786 N N . ASP A 1 100 ? 5.489 7.003 -13.029 1.00 83.62 100 ASP A N 1
ATOM 787 C CA . ASP A 1 100 ? 4.699 5.806 -13.335 1.00 83.62 100 ASP A CA 1
ATOM 788 C C . ASP A 1 100 ? 5.263 4.518 -12.732 1.00 83.62 100 ASP A C 1
ATOM 790 O O . ASP A 1 100 ? 4.607 3.477 -12.798 1.00 83.62 100 ASP A O 1
ATOM 794 N N . ALA A 1 101 ? 6.443 4.576 -12.108 1.00 90.50 101 ALA A N 1
ATOM 795 C CA . ALA A 1 101 ? 7.076 3.404 -11.525 1.00 90.50 101 ALA A CA 1
ATOM 796 C C . ALA A 1 101 ? 6.156 2.723 -10.494 1.00 90.50 101 ALA A C 1
ATOM 798 O O . ALA A 1 101 ? 5.335 3.405 -9.859 1.00 90.50 101 ALA A O 1
ATOM 799 N N . PRO A 1 102 ? 6.289 1.395 -10.313 1.00 93.31 102 PRO A N 1
ATOM 800 C CA . PRO A 1 102 ? 5.501 0.666 -9.335 1.00 93.31 102 PRO A CA 1
ATOM 801 C C . PRO A 1 102 ? 5.657 1.257 -7.936 1.00 93.31 102 PRO A C 1
ATOM 803 O O . PRO A 1 102 ? 6.761 1.632 -7.539 1.00 93.31 102 PRO A O 1
ATOM 806 N N . ILE A 1 103 ? 4.570 1.304 -7.173 1.00 95.88 103 ILE A N 1
ATOM 807 C CA . ILE A 1 103 ? 4.621 1.676 -5.758 1.00 95.88 103 ILE A CA 1
ATOM 808 C C . ILE A 1 103 ? 4.677 0.400 -4.923 1.00 95.88 103 ILE A C 1
ATOM 810 O O . ILE A 1 103 ? 3.840 -0.491 -5.057 1.00 95.88 103 ILE A O 1
ATOM 814 N N . VAL A 1 104 ? 5.686 0.315 -4.069 1.00 95.69 104 VAL A N 1
ATOM 815 C CA . VAL A 1 104 ? 5.909 -0.766 -3.118 1.00 95.69 104 VAL A CA 1
ATOM 816 C C . VAL A 1 104 ? 5.265 -0.389 -1.789 1.00 95.69 104 VAL A C 1
ATOM 818 O O . VAL A 1 104 ? 5.529 0.688 -1.255 1.00 95.69 104 VAL A O 1
ATOM 821 N N . PHE A 1 105 ? 4.436 -1.287 -1.274 1.00 95.94 105 PHE A N 1
ATOM 822 C CA . PHE A 1 105 ? 3.897 -1.260 0.074 1.00 95.94 105 PHE A CA 1
ATOM 823 C C . PHE A 1 105 ? 4.853 -1.998 0.999 1.00 95.94 105 PHE A C 1
ATOM 825 O O . PHE A 1 105 ? 5.245 -3.141 0.739 1.00 95.94 105 PHE A O 1
ATOM 832 N N . GLU A 1 106 ? 5.224 -1.331 2.077 1.00 95.38 106 GLU A N 1
ATOM 833 C CA . GLU A 1 106 ? 6.176 -1.825 3.055 1.00 95.38 106 GLU A CA 1
ATOM 834 C C . GLU A 1 106 ? 5.674 -1.519 4.456 1.00 95.38 106 GLU A C 1
ATOM 836 O O . GLU A 1 106 ? 4.943 -0.548 4.685 1.00 95.38 106 GLU A O 1
ATOM 841 N N . ARG A 1 107 ? 6.088 -2.346 5.411 1.00 93.50 107 ARG A N 1
ATOM 842 C CA . ARG A 1 107 ? 5.870 -2.069 6.824 1.00 93.50 107 ARG A CA 1
ATOM 843 C C . ARG A 1 107 ? 6.447 -0.690 7.154 1.00 93.50 107 ARG A C 1
ATOM 845 O O . ARG A 1 107 ? 7.596 -0.399 6.822 1.00 93.50 107 ARG A O 1
ATOM 852 N N . ALA A 1 108 ? 5.635 0.166 7.773 1.00 91.75 108 ALA A N 1
ATOM 853 C CA . ALA A 1 108 ? 6.123 1.450 8.251 1.00 91.75 108 ALA A CA 1
ATOM 854 C C . ALA A 1 108 ? 7.131 1.245 9.383 1.00 91.75 108 ALA A C 1
ATOM 856 O O . ALA A 1 108 ? 7.042 0.288 10.161 1.00 91.75 108 ALA A O 1
ATOM 857 N N . SER A 1 109 ? 8.080 2.165 9.481 1.00 82.44 109 SER A N 1
ATOM 858 C CA . SER A 1 109 ? 9.034 2.190 10.580 1.00 82.44 109 SER A CA 1
ATOM 859 C C . SER A 1 109 ? 8.235 2.425 11.860 1.00 82.44 109 SER A C 1
ATOM 861 O O . SER A 1 109 ? 7.575 3.451 12.000 1.00 82.44 109 SER A O 1
ATOM 863 N N . VAL A 1 110 ? 8.232 1.464 12.785 1.00 61.75 110 VAL A N 1
ATOM 864 C CA . VAL A 1 110 ? 7.501 1.612 14.047 1.00 61.75 110 VAL A CA 1
ATOM 865 C C . VAL A 1 110 ? 8.146 2.757 14.829 1.00 61.75 110 VAL A C 1
ATOM 867 O O . VAL A 1 110 ? 9.121 2.551 15.548 1.00 61.75 110 VAL A O 1
ATOM 870 N N . VAL A 1 111 ? 7.612 3.974 14.727 1.00 49.19 111 VAL A N 1
ATOM 871 C CA . VAL A 1 111 ? 7.864 4.988 15.750 1.00 49.19 111 VAL A CA 1
ATOM 872 C C . VAL A 1 111 ? 6.993 4.572 16.917 1.00 49.19 111 VAL A C 1
ATOM 874 O O . VAL A 1 111 ? 5.852 4.990 17.029 1.00 49.19 111 VAL A O 1
ATOM 877 N N . ASN A 1 112 ? 7.486 3.643 17.729 1.00 39.50 112 ASN A N 1
ATOM 878 C CA . ASN A 1 112 ? 6.806 3.243 18.945 1.00 39.50 112 ASN A CA 1
ATOM 879 C C . ASN A 1 112 ? 6.863 4.459 19.887 1.00 39.50 112 ASN A C 1
ATOM 881 O O . ASN A 1 112 ? 7.945 4.731 20.418 1.00 39.50 112 ASN A O 1
ATOM 885 N N . PRO A 1 113 ? 5.771 5.222 20.111 1.00 44.88 113 PRO A N 1
ATOM 886 C CA . PRO A 1 113 ? 5.843 6.406 20.968 1.00 44.88 113 PRO A CA 1
ATOM 887 C C . PRO A 1 113 ? 6.204 6.035 22.417 1.00 44.88 113 PRO A C 1
ATOM 889 O O . PRO A 1 113 ? 6.634 6.891 23.185 1.00 44.88 113 PRO A O 1
ATOM 892 N N . ALA A 1 114 ? 6.101 4.752 22.786 1.00 44.09 114 ALA A N 1
ATOM 893 C CA . ALA A 1 114 ? 6.503 4.241 24.090 1.00 44.09 114 ALA A CA 1
ATOM 894 C C . ALA A 1 114 ? 8.029 4.093 24.277 1.00 44.09 114 ALA A C 1
ATOM 896 O O . ALA A 1 114 ? 8.491 4.072 25.414 1.00 44.09 114 ALA A O 1
ATOM 897 N N . VAL A 1 115 ? 8.832 4.008 23.207 1.00 45.47 115 VAL A N 1
ATOM 898 C CA . VAL A 1 115 ? 10.290 3.771 23.327 1.00 45.47 115 VAL A CA 1
ATOM 899 C C . VAL A 1 115 ? 11.091 5.080 23.344 1.00 45.47 115 VAL A C 1
ATOM 901 O O . VAL A 1 115 ? 12.187 5.126 23.896 1.00 45.47 115 VAL A O 1
ATOM 904 N N . THR A 1 116 ? 10.535 6.186 22.844 1.00 42.31 116 THR A N 1
ATOM 905 C CA . THR A 1 116 ? 11.212 7.497 22.880 1.00 42.31 116 THR A CA 1
ATOM 906 C C . THR A 1 116 ? 11.150 8.174 24.260 1.00 42.31 116 THR A C 1
ATOM 908 O O . THR A 1 116 ? 11.929 9.084 24.523 1.00 42.31 116 THR A O 1
ATOM 911 N N . ALA A 1 117 ? 10.293 7.710 25.177 1.00 44.25 117 ALA A N 1
ATOM 912 C CA . ALA A 1 117 ? 10.160 8.289 26.520 1.00 44.25 117 ALA A CA 1
ATOM 913 C C . ALA A 1 117 ? 11.216 7.805 27.539 1.00 44.25 117 ALA A C 1
ATOM 915 O O . ALA A 1 117 ? 11.319 8.382 28.617 1.00 44.25 117 ALA A O 1
ATOM 916 N N . LEU A 1 118 ? 12.009 6.774 27.220 1.00 45.06 118 LEU A N 1
ATOM 917 C CA . LEU A 1 118 ? 13.005 6.199 28.141 1.00 45.06 118 LEU A CA 1
ATOM 918 C C . LEU A 1 118 ? 14.459 6.589 27.823 1.00 45.06 118 LEU A C 1
ATOM 920 O O . LEU A 1 118 ? 15.362 6.198 28.551 1.00 45.06 118 LEU A O 1
ATOM 924 N N . ALA A 1 119 ? 14.703 7.369 26.766 1.00 45.59 119 ALA A N 1
ATOM 925 C CA . ALA A 1 119 ? 16.052 7.798 26.373 1.00 45.59 119 ALA A CA 1
ATOM 926 C C . ALA A 1 119 ? 16.410 9.231 26.827 1.00 45.59 119 ALA A C 1
ATOM 928 O O . ALA A 1 119 ? 17.411 9.783 26.374 1.00 45.59 119 ALA A O 1
ATOM 929 N N . GLN A 1 120 ? 15.594 9.849 27.689 1.00 44.50 120 GLN A N 1
ATOM 930 C CA . GLN A 1 120 ? 15.820 11.206 28.212 1.00 44.50 120 GLN A CA 1
ATOM 931 C C . GLN A 1 120 ? 15.820 11.287 29.751 1.00 44.50 120 GLN A C 1
ATOM 933 O O . GLN A 1 120 ? 15.508 12.342 30.302 1.00 44.50 120 GLN A O 1
ATOM 938 N N . GLN A 1 121 ? 16.167 10.200 30.449 1.00 42.03 121 GLN A N 1
ATOM 939 C CA . GLN A 1 121 ? 16.397 10.220 31.900 1.00 42.03 121 GLN A CA 1
ATOM 940 C C . GLN A 1 121 ? 17.841 9.873 32.241 1.00 42.03 121 GLN A C 1
ATOM 942 O O . GLN A 1 121 ? 18.352 8.884 31.670 1.00 42.03 121 GLN A O 1
#

Sequence (121 aa):
MSERGPDSNGFVQQVRSVLGEQTQREVPVSQLVDARWEQLCMHRDGSLTLNLIELDQRHVLRVPFGQLTVSDSMSPDSLDGQCLQRDEMVRLRRHGNGMDAPIVFERASVVNPAVTALAQQ

Secondary structure (DSSP, 8-state):
---PPPPHHHHHHHHHHHHT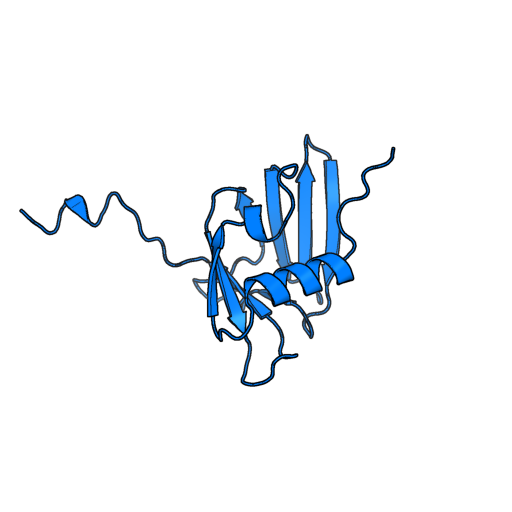T-SEEEEEGGGTS-TT-SEEEEEESSSEEEEEEETTEEEEEEE-TTTEEEPPTTSTT--TTEEEETTSEEEEEESSSSTTSPEEEEEPP---TTTGGGS--

Organism: NCBI:txid266128

pLDDT: mean 82.72, std 16.57, range [34.19, 96.19]

Radius of gyration: 15.02 Å; chains: 1; bounding box: 44×28×45 Å